Protein AF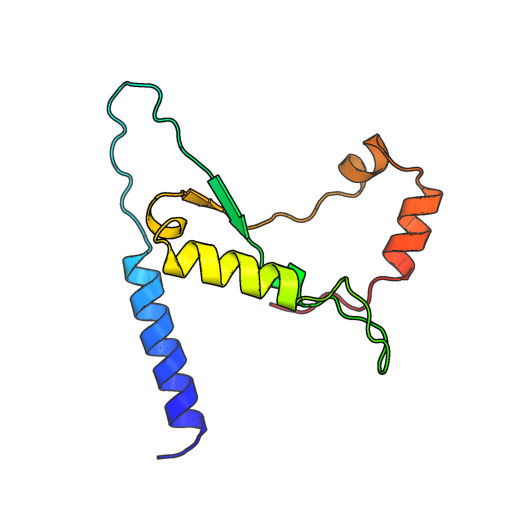-A0A7S0N567-F1 (afdb_monomer_lite)

pLDDT: mean 78.11, std 18.38, range [41.16, 98.19]

InterPro domains:
  IPR023696 Ureohydrolase domain superfamily [SSF52768] (36-108)
  IPR037138 Histone deacetylase domain superfamily [G3DSA:3.40.800.20] (30-112)

Radius of gyration: 19.34 Å; chains: 1; bounding box: 56×33×49 Å

Structure (mmCIF, N/CA/C/O backbone):
data_AF-A0A7S0N567-F1
#
_entry.id   AF-A0A7S0N567-F1
#
loop_
_atom_site.group_PDB
_atom_site.id
_atom_site.type_symbol
_atom_site.label_atom_id
_atom_site.label_alt_id
_atom_site.label_comp_id
_atom_site.label_asym_id
_atom_site.label_entity_id
_atom_site.label_seq_id
_atom_site.pdbx_PDB_ins_code
_atom_site.Cartn_x
_atom_site.Cartn_y
_atom_site.Cartn_z
_atom_site.occupancy
_atom_site.B_iso_or_equiv
_atom_site.auth_seq_id
_atom_site.auth_comp_id
_atom_site.auth_asym_id
_atom_site.auth_atom_id
_atom_site.pdbx_PDB_model_num
ATOM 1 N N . GLU A 1 1 ? -37.770 10.309 -11.058 1.00 52.41 1 GLU A N 1
ATOM 2 C CA . GLU A 1 1 ? -36.391 10.609 -10.605 1.00 52.41 1 GLU A CA 1
ATOM 3 C C . GLU A 1 1 ? -35.387 10.114 -11.634 1.00 52.41 1 GLU A C 1
ATOM 5 O O . GLU A 1 1 ? -35.465 8.960 -12.040 1.00 52.41 1 GLU A O 1
ATOM 10 N N . THR A 1 2 ? -34.490 10.980 -12.104 1.00 65.69 2 THR A N 1
ATOM 11 C CA . THR A 1 2 ? -33.468 10.638 -13.107 1.00 65.69 2 THR A CA 1
ATOM 12 C C . THR A 1 2 ? -32.205 10.088 -12.436 1.00 65.69 2 THR A C 1
ATOM 14 O O . THR A 1 2 ? -31.941 10.370 -11.267 1.00 65.69 2 THR A O 1
ATOM 17 N N . ALA A 1 3 ? -31.398 9.307 -13.165 1.00 54.44 3 ALA A N 1
ATOM 18 C CA . ALA A 1 3 ? -30.144 8.741 -12.650 1.00 54.44 3 ALA A CA 1
ATOM 19 C C . ALA A 1 3 ? -29.194 9.813 -12.075 1.00 54.44 3 ALA A C 1
ATOM 21 O O . ALA A 1 3 ? -28.565 9.583 -11.045 1.00 54.44 3 ALA A O 1
ATOM 22 N N . ALA A 1 4 ? -29.187 11.012 -12.666 1.00 52.94 4 ALA A N 1
ATOM 23 C CA . ALA A 1 4 ? -28.437 12.167 -12.176 1.00 52.94 4 ALA A CA 1
ATOM 24 C C . ALA A 1 4 ? -28.881 12.633 -10.774 1.00 52.94 4 ALA A C 1
ATOM 26 O O . ALA A 1 4 ? -28.044 13.007 -9.956 1.00 52.94 4 ALA A O 1
ATOM 27 N N . GLY A 1 5 ? -30.179 12.546 -10.460 1.00 51.72 5 GLY A N 1
ATOM 28 C CA . GLY A 1 5 ? -30.708 12.893 -9.137 1.00 51.72 5 GLY A CA 1
ATOM 29 C C . GLY A 1 5 ? -30.221 11.950 -8.033 1.00 51.72 5 GLY A C 1
ATOM 30 O O . GLY A 1 5 ? -29.952 12.397 -6.921 1.00 51.72 5 GLY A O 1
ATOM 31 N N . ARG A 1 6 ? -30.024 10.662 -8.352 1.00 56.38 6 ARG A N 1
ATOM 32 C CA . ARG A 1 6 ? -29.483 9.671 -7.404 1.00 56.38 6 ARG A CA 1
ATOM 33 C C . ARG A 1 6 ? -27.993 9.860 -7.138 1.00 56.38 6 ARG A C 1
ATOM 35 O O . ARG A 1 6 ? -27.573 9.747 -5.992 1.00 56.38 6 ARG A O 1
ATOM 42 N N . VAL A 1 7 ? -27.213 10.184 -8.169 1.00 49.28 7 VAL A N 1
ATOM 43 C CA . VAL A 1 7 ? -25.774 10.455 -8.017 1.00 49.28 7 VAL A CA 1
ATOM 44 C C . VAL A 1 7 ? -25.553 11.708 -7.173 1.00 49.28 7 VAL A C 1
ATOM 46 O O . VAL A 1 7 ? -24.743 11.678 -6.253 1.00 49.28 7 VAL A O 1
ATOM 49 N N . ARG A 1 8 ? -26.327 12.777 -7.407 1.00 56.16 8 ARG A N 1
ATOM 50 C CA . ARG A 1 8 ? -26.225 14.004 -6.604 1.00 56.16 8 ARG A CA 1
ATOM 51 C C . ARG A 1 8 ? -26.529 13.752 -5.125 1.00 56.16 8 ARG A C 1
ATOM 53 O O . ARG A 1 8 ? -25.788 14.216 -4.269 1.00 56.16 8 ARG A O 1
ATOM 60 N N . ARG A 1 9 ? -27.553 12.944 -4.836 1.00 58.44 9 ARG A N 1
ATOM 61 C CA . ARG A 1 9 ? -27.928 12.572 -3.468 1.00 58.44 9 ARG A CA 1
ATOM 62 C C . ARG A 1 9 ? -26.842 11.762 -2.752 1.00 58.44 9 ARG A C 1
ATOM 64 O O . ARG A 1 9 ? -26.521 12.069 -1.614 1.00 58.44 9 ARG A O 1
ATOM 71 N N . LEU A 1 10 ? -26.235 10.784 -3.431 1.00 58.41 10 LEU A N 1
ATOM 72 C CA . LEU A 1 10 ? -25.115 10.003 -2.885 1.00 58.41 10 LEU A CA 1
ATOM 73 C C . LEU A 1 10 ? -23.891 10.880 -2.582 1.00 58.41 10 LEU A C 1
ATOM 75 O O . LEU A 1 10 ? -23.217 10.665 -1.578 1.00 58.41 10 LEU A O 1
ATOM 79 N N . MET A 1 11 ? -23.623 11.884 -3.421 1.00 55.34 11 MET A N 1
ATOM 80 C CA . MET A 1 11 ? -22.526 12.832 -3.201 1.00 55.34 11 MET A CA 1
ATOM 81 C C . MET A 1 11 ? -22.815 13.781 -2.027 1.00 55.34 11 MET A C 1
ATOM 83 O O . MET A 1 11 ? -21.929 14.024 -1.212 1.00 55.34 11 MET A O 1
ATOM 87 N N . GLU A 1 12 ? -24.051 14.273 -1.893 1.00 60.16 12 GLU A N 1
ATOM 88 C CA . GLU A 1 12 ? -24.485 15.123 -0.771 1.00 60.16 12 GLU A CA 1
ATOM 89 C C . GLU A 1 12 ? -24.492 14.355 0.566 1.00 60.16 12 GLU A C 1
ATOM 91 O O . GLU A 1 12 ? -24.012 14.862 1.583 1.00 60.16 12 GLU A O 1
ATOM 96 N N . GLU A 1 13 ? -24.959 13.103 0.564 1.00 58.56 13 GLU A N 1
ATOM 97 C CA . GLU A 1 13 ? -24.915 12.204 1.726 1.00 58.56 13 GLU A CA 1
ATOM 98 C C . GLU A 1 13 ? -23.462 11.843 2.100 1.00 58.56 13 GLU A C 1
ATOM 100 O O . GLU A 1 13 ? -23.111 11.835 3.283 1.00 58.56 13 GLU A O 1
ATOM 105 N N . GLY A 1 14 ? -22.584 11.645 1.109 1.00 54.03 14 GLY A N 1
ATOM 106 C CA . GLY A 1 14 ? -21.145 11.440 1.307 1.00 54.03 14 GLY A CA 1
ATOM 107 C C . GLY A 1 14 ? -20.429 12.663 1.890 1.00 54.03 14 GLY A C 1
ATOM 108 O O . GLY A 1 14 ? -19.614 12.525 2.804 1.00 54.03 14 GLY A O 1
ATOM 109 N N . ALA A 1 15 ? -20.783 13.869 1.441 1.00 55.91 15 ALA A N 1
ATOM 110 C CA . ALA A 1 15 ? -20.232 15.121 1.961 1.00 55.91 15 ALA A CA 1
ATOM 111 C C . ALA A 1 15 ? -20.648 15.380 3.420 1.00 55.91 15 ALA A C 1
ATOM 113 O O . ALA A 1 15 ? -19.837 15.836 4.226 1.00 55.91 15 ALA A O 1
ATOM 114 N N . ALA A 1 16 ? -21.883 15.033 3.798 1.00 55.00 16 ALA A N 1
ATOM 115 C CA . ALA A 1 16 ? -22.352 15.141 5.181 1.00 55.00 16 ALA A CA 1
ATOM 116 C C . ALA A 1 16 ? -21.645 14.149 6.127 1.00 55.00 16 ALA A C 1
ATOM 118 O O . ALA A 1 16 ? -21.381 14.473 7.290 1.00 55.00 16 ALA A O 1
ATOM 119 N N . ILE A 1 17 ? -21.300 12.955 5.633 1.00 55.72 17 ILE A N 1
ATOM 120 C CA . ILE A 1 17 ? -20.475 11.979 6.360 1.00 55.72 17 ILE A CA 1
ATOM 121 C C . ILE A 1 17 ? -19.042 12.507 6.509 1.00 55.72 17 ILE A C 1
ATOM 123 O O . ILE A 1 17 ? -18.515 12.496 7.621 1.00 55.72 17 ILE A O 1
ATOM 127 N N . ALA A 1 18 ? -18.452 13.054 5.442 1.00 51.03 18 ALA A N 1
ATOM 128 C CA . ALA A 1 18 ? -17.127 13.678 5.472 1.00 51.03 18 ALA A CA 1
ATOM 129 C C . ALA A 1 18 ? -17.055 14.866 6.451 1.00 51.03 18 ALA A C 1
ATOM 131 O O . ALA A 1 18 ? -16.098 14.987 7.210 1.00 51.03 18 ALA A O 1
ATOM 132 N N . ALA 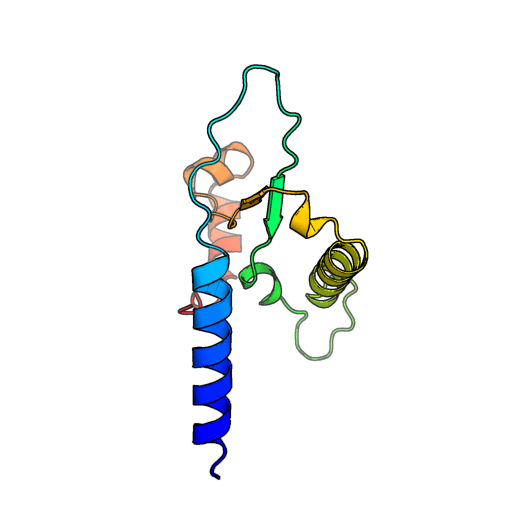A 1 19 ? -18.104 15.690 6.528 1.00 50.22 19 ALA A N 1
ATOM 133 C CA . ALA A 1 19 ? -18.167 16.818 7.460 1.00 50.22 19 ALA A CA 1
ATOM 134 C C . ALA A 1 19 ? -18.251 16.392 8.941 1.00 50.22 19 ALA A C 1
ATOM 136 O O . ALA A 1 19 ? -17.781 17.117 9.815 1.00 50.22 19 ALA A O 1
ATOM 137 N N . ARG A 1 20 ? -18.808 15.207 9.245 1.00 52.66 20 ARG A N 1
ATOM 138 C CA . ARG A 1 20 ? -18.784 14.608 10.599 1.00 52.66 20 ARG A CA 1
ATOM 139 C C . ARG A 1 20 ? -17.450 13.933 10.933 1.00 52.66 20 ARG A C 1
ATOM 141 O O . ARG A 1 20 ? -17.199 13.667 12.106 1.00 52.66 20 ARG A O 1
ATOM 148 N N . ILE A 1 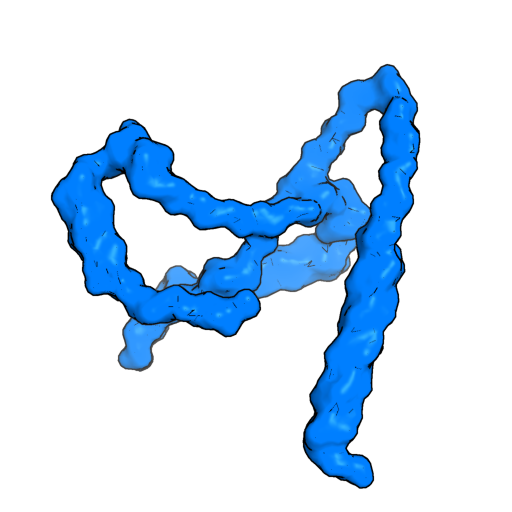21 ? -16.626 13.651 9.921 1.00 51.31 21 ILE A N 1
ATOM 149 C CA . ILE A 1 21 ? -15.267 13.101 10.045 1.00 51.31 21 ILE A CA 1
ATOM 150 C C . ILE A 1 21 ? -14.242 14.206 10.349 1.00 51.31 21 ILE A C 1
ATOM 152 O O . ILE A 1 21 ? -13.178 13.900 10.884 1.00 51.31 21 ILE A O 1
ATOM 156 N N . THR A 1 22 ? -14.569 15.486 10.119 1.00 41.16 22 THR A N 1
ATOM 157 C CA . THR A 1 22 ? -13.746 16.627 10.552 1.00 41.16 22 THR A CA 1
ATOM 158 C C . THR A 1 22 ? -13.723 16.717 12.083 1.00 41.16 22 THR A C 1
ATOM 160 O O . THR A 1 22 ? -14.480 17.455 12.714 1.00 41.16 22 THR A O 1
ATOM 163 N N . MET A 1 23 ? -12.864 15.901 12.692 1.00 44.81 23 MET A N 1
ATOM 164 C CA . MET A 1 23 ? -12.598 15.874 14.120 1.00 44.81 23 MET A CA 1
ATOM 165 C C . MET A 1 23 ? -12.049 17.224 14.575 1.00 44.81 23 MET A C 1
ATOM 167 O O . MET A 1 23 ? -11.033 17.712 14.084 1.00 44.81 23 MET A O 1
ATOM 171 N N . THR A 1 24 ? -12.695 17.787 15.588 1.00 46.25 24 THR A N 1
ATOM 172 C CA . THR A 1 24 ? -12.064 18.741 16.494 1.00 46.25 24 THR A CA 1
ATOM 173 C C . THR A 1 24 ? -10.818 18.101 17.120 1.00 46.25 24 THR A C 1
ATOM 175 O O . THR A 1 24 ? -10.825 16.897 17.407 1.00 46.25 24 THR A O 1
ATOM 178 N N . PRO A 1 25 ? -9.738 18.867 17.354 1.00 43.69 25 PRO A N 1
ATOM 179 C CA . PRO A 1 25 ? -8.539 18.319 17.962 1.00 43.69 25 PRO A CA 1
ATOM 180 C C . PRO A 1 25 ? -8.884 17.883 19.387 1.00 43.69 25 PRO A C 1
ATOM 182 O O . PRO A 1 25 ? -9.159 18.703 20.265 1.00 43.69 25 PRO A O 1
ATOM 185 N N . ARG A 1 26 ? -8.901 16.568 19.620 1.00 50.91 26 ARG A N 1
ATOM 186 C CA . ARG A 1 26 ? -8.916 16.014 20.971 1.00 50.91 26 ARG A CA 1
ATOM 187 C C . ARG A 1 26 ? -7.600 16.428 21.617 1.00 50.91 26 ARG A C 1
ATOM 189 O O . ARG A 1 26 ? -6.541 15.950 21.223 1.00 50.91 26 ARG A O 1
ATOM 196 N N . VAL A 1 27 ? -7.687 17.349 22.573 1.00 48.00 27 VAL A N 1
ATOM 197 C CA . VAL A 1 27 ? -6.576 17.745 23.439 1.00 48.00 27 VAL A CA 1
ATOM 198 C C . VAL A 1 27 ? -5.962 16.471 24.022 1.00 48.00 27 VAL A C 1
ATOM 200 O O . VAL A 1 27 ? -6.635 15.696 24.702 1.00 48.00 27 VAL A O 1
ATOM 203 N N . PHE A 1 28 ? -4.703 16.231 23.670 1.00 42.97 28 PHE A N 1
ATOM 204 C CA . PHE A 1 28 ? -3.934 15.057 24.052 1.00 42.97 28 PHE A CA 1
ATOM 205 C C . PHE A 1 28 ? -3.604 15.155 25.546 1.00 42.97 28 PHE A C 1
ATOM 207 O O . PHE A 1 28 ? -2.897 16.070 25.965 1.00 42.97 28 PHE A O 1
ATOM 214 N N . GLN A 1 29 ? -4.141 14.243 26.357 1.00 46.66 29 GLN A N 1
ATOM 215 C CA . GLN A 1 29 ? -3.650 14.038 27.718 1.00 46.66 29 GLN A CA 1
ATOM 216 C C . GLN A 1 29 ? -2.383 13.169 27.679 1.00 46.66 29 GLN A C 1
ATOM 218 O O . GLN A 1 29 ? -2.192 12.344 26.789 1.00 46.66 29 GLN A O 1
ATOM 223 N N . SER A 1 30 ? -1.498 13.451 28.625 1.00 51.97 30 SER A N 1
ATOM 224 C CA . SER A 1 30 ? -0.045 13.274 28.619 1.00 51.97 30 SER A CA 1
ATOM 225 C C . SER A 1 30 ? 0.473 11.859 28.925 1.00 51.97 30 SER A C 1
ATOM 227 O O . SER A 1 30 ? 1.230 11.683 29.870 1.00 51.97 30 SER A O 1
ATOM 229 N N . GLU A 1 31 ? 0.132 10.867 28.110 1.00 57.75 31 GLU A N 1
ATOM 230 C CA . GLU A 1 31 ? 0.802 9.551 28.084 1.00 57.75 31 GLU A CA 1
ATOM 231 C C . GLU A 1 31 ? 1.133 9.203 26.622 1.00 57.75 31 GLU A C 1
ATOM 233 O O . GLU A 1 31 ? 0.431 9.709 25.736 1.00 57.75 31 GLU A O 1
ATOM 238 N N . PRO A 1 32 ? 2.171 8.395 26.300 1.00 57.03 32 PRO A N 1
ATOM 239 C CA . PRO A 1 32 ? 2.438 8.011 24.919 1.00 57.03 32 PRO A CA 1
ATOM 240 C C . PRO A 1 32 ? 1.260 7.174 24.418 1.00 57.03 32 PRO A C 1
ATOM 242 O O . PRO A 1 32 ? 1.177 5.964 24.615 1.00 57.03 32 PRO A O 1
ATOM 245 N N . CYS A 1 33 ? 0.303 7.850 23.793 1.00 58.69 33 CYS A N 1
ATOM 246 C CA . CYS A 1 33 ? -0.802 7.227 23.104 1.00 58.69 33 CYS A CA 1
ATOM 247 C C . CYS A 1 33 ? -0.183 6.410 21.975 1.00 58.69 33 CYS A C 1
ATOM 249 O O . CYS A 1 33 ? 0.361 6.972 21.022 1.00 58.69 33 CYS A O 1
ATOM 251 N N . LEU A 1 34 ? -0.211 5.086 22.115 1.00 71.88 34 LEU A N 1
ATOM 252 C CA . LEU A 1 34 ? 0.180 4.150 21.068 1.00 71.88 34 LEU A CA 1
ATOM 253 C C . LEU A 1 34 ? -0.832 4.270 19.924 1.00 71.88 34 LEU A C 1
ATOM 255 O O . LEU A 1 34 ? -1.791 3.506 19.812 1.00 71.88 34 LEU A O 1
ATOM 259 N N . LEU A 1 35 ? -0.647 5.305 19.112 1.00 86.56 35 LEU A N 1
ATOM 260 C CA . LEU A 1 35 ? -1.487 5.637 17.983 1.00 86.56 35 LEU A CA 1
ATOM 261 C C . LEU A 1 35 ? -1.117 4.715 16.828 1.00 86.56 35 LEU A C 1
ATOM 263 O O . LEU A 1 35 ? 0.005 4.749 16.327 1.00 86.56 35 LEU A O 1
ATOM 267 N N . THR A 1 36 ? -2.065 3.891 16.397 1.00 93.00 36 THR A N 1
ATOM 268 C CA . THR A 1 36 ? -1.886 3.103 15.177 1.00 93.00 36 THR A CA 1
ATOM 269 C C . THR A 1 36 ? -2.363 3.924 13.993 1.00 93.00 36 THR A C 1
ATOM 271 O O . THR A 1 36 ? -3.500 4.399 13.976 1.00 93.00 36 THR A O 1
ATOM 274 N N . VAL A 1 37 ? -1.489 4.093 13.008 1.00 93.12 37 VAL A N 1
ATOM 275 C CA . VAL A 1 37 ? -1.810 4.769 11.754 1.00 93.12 37 VAL A CA 1
ATOM 276 C C . VAL A 1 37 ? -2.234 3.731 10.723 1.00 93.12 37 VAL A C 1
ATOM 278 O O . VAL A 1 37 ? -1.578 2.701 10.565 1.00 93.12 37 VAL A O 1
ATOM 281 N N . LEU A 1 38 ? -3.322 4.015 10.013 1.00 93.25 38 LEU A N 1
ATOM 282 C CA . LEU A 1 38 ? -3.765 3.246 8.859 1.00 93.25 38 LEU A CA 1
ATOM 283 C C . LEU A 1 38 ? -3.600 4.108 7.607 1.00 93.25 38 LEU A C 1
ATOM 285 O O . LEU A 1 38 ? -4.354 5.053 7.394 1.00 93.25 38 LEU A O 1
ATOM 289 N N . ALA A 1 39 ? -2.611 3.779 6.781 1.00 92.25 39 ALA A N 1
ATOM 290 C CA . ALA A 1 39 ? -2.419 4.422 5.488 1.00 92.25 39 ALA A CA 1
ATOM 291 C C . ALA A 1 39 ? -3.137 3.615 4.401 1.00 92.25 39 ALA A C 1
ATOM 293 O O . ALA A 1 39 ? -2.817 2.447 4.174 1.00 92.25 39 ALA A O 1
ATOM 294 N N . PHE A 1 40 ? -4.106 4.236 3.735 1.00 90.12 40 PHE A N 1
ATOM 295 C CA . PHE A 1 40 ? -4.798 3.657 2.589 1.00 90.12 40 PHE A CA 1
ATOM 296 C C . PHE A 1 40 ? -4.994 4.731 1.523 1.00 90.12 40 PHE A C 1
ATOM 298 O O . PHE A 1 40 ? -5.417 5.845 1.822 1.00 90.12 40 PHE A O 1
ATOM 305 N N . ASP A 1 41 ? -4.704 4.386 0.272 1.00 89.44 41 ASP A N 1
ATOM 306 C CA . ASP A 1 41 ? -4.872 5.283 -0.863 1.00 89.44 41 ASP A CA 1
ATOM 307 C C . ASP A 1 41 ? -5.649 4.581 -1.978 1.00 89.44 41 ASP A C 1
ATOM 309 O O . ASP A 1 41 ? -5.238 3.537 -2.489 1.00 89.44 41 ASP A O 1
ATOM 313 N N . ALA A 1 42 ? -6.779 5.169 -2.376 1.00 88.31 42 ALA A N 1
ATOM 314 C CA . ALA A 1 42 ? -7.636 4.620 -3.420 1.00 88.31 42 ALA A CA 1
ATOM 315 C C . ALA A 1 42 ? -6.943 4.563 -4.795 1.00 88.31 42 ALA A C 1
ATOM 317 O O . ALA A 1 42 ? -7.304 3.719 -5.617 1.00 88.31 42 ALA A O 1
ATOM 318 N N . ARG A 1 43 ? -5.909 5.385 -5.040 1.00 88.62 43 ARG A N 1
ATOM 319 C CA . ARG A 1 43 ? -5.075 5.327 -6.257 1.00 88.62 43 ARG A CA 1
ATOM 320 C C . ARG A 1 43 ? -4.372 3.993 -6.409 1.00 88.62 43 ARG A C 1
ATOM 322 O O . ARG A 1 43 ? -4.181 3.527 -7.529 1.00 88.62 43 ARG A O 1
ATOM 329 N N . MET A 1 44 ? -4.057 3.331 -5.296 1.00 88.25 44 MET A N 1
ATOM 330 C CA . MET A 1 44 ? -3.486 1.990 -5.325 1.00 88.25 44 MET A CA 1
ATOM 331 C C . MET A 1 44 ? -4.464 0.956 -5.881 1.00 88.25 44 MET A C 1
ATOM 333 O O . MET A 1 44 ? -4.039 -0.154 -6.144 1.00 88.25 44 MET A O 1
ATOM 337 N N . LEU A 1 45 ? -5.747 1.268 -6.085 1.00 90.25 45 LEU A N 1
ATOM 338 C CA . LEU A 1 45 ? -6.704 0.363 -6.729 1.00 90.25 45 LEU A CA 1
ATOM 339 C C . LEU A 1 45 ? -6.728 0.491 -8.257 1.00 90.25 45 LEU A C 1
ATOM 341 O O . LEU A 1 45 ? -7.436 -0.266 -8.914 1.00 90.25 45 LEU A O 1
ATOM 345 N N . LEU A 1 46 ? -5.981 1.447 -8.817 1.00 87.50 46 LEU A N 1
ATOM 346 C CA . LEU A 1 46 ? -5.942 1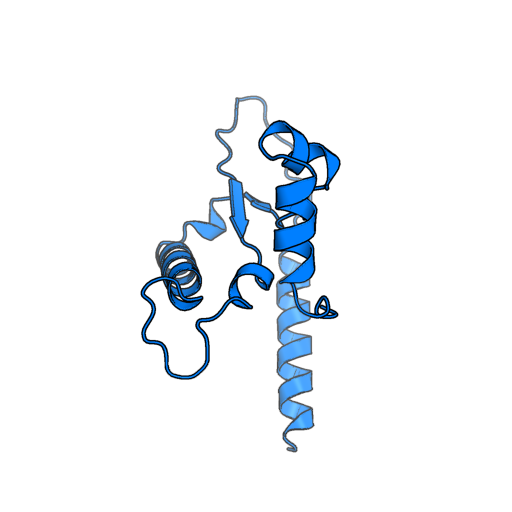.715 -10.255 1.00 87.50 46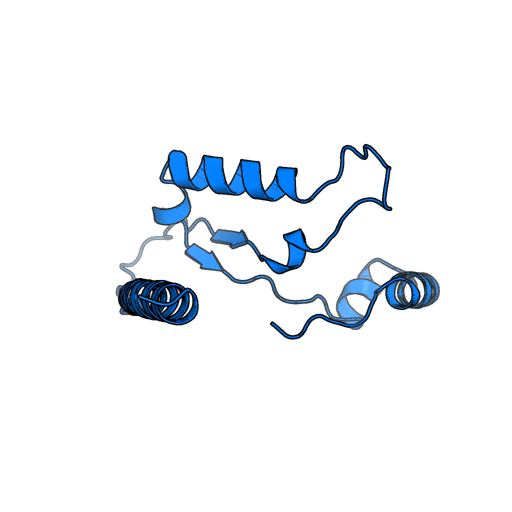 LEU A CA 1
ATOM 347 C C . LEU A 1 46 ? -4.930 0.834 -11.002 1.00 87.50 46 LEU A C 1
ATOM 349 O O . LEU A 1 46 ? -4.901 0.863 -12.231 1.00 87.50 46 LEU A O 1
ATOM 353 N N . HIS A 1 47 ? -4.116 0.044 -10.288 1.00 87.31 47 HIS A N 1
ATOM 354 C CA . HIS A 1 47 ? -3.306 -0.993 -10.927 1.00 87.31 47 HIS A CA 1
ATOM 355 C C . HIS A 1 47 ? -4.209 -2.119 -11.429 1.00 87.31 47 HIS A C 1
ATOM 357 O O . HIS A 1 47 ? -5.303 -2.348 -10.923 1.00 87.31 47 HIS A O 1
ATOM 363 N N . GLY A 1 48 ? -3.757 -2.870 -12.415 1.00 79.25 48 GLY A N 1
ATOM 364 C CA . GLY A 1 48 ? -4.490 -4.038 -12.860 1.00 79.25 48 GLY A CA 1
ATOM 365 C C . GLY A 1 48 ? -3.647 -4.873 -13.801 1.00 79.25 48 GLY A C 1
ATOM 366 O O . GLY A 1 48 ? -2.758 -4.328 -14.460 1.00 79.25 48 GLY A O 1
ATOM 367 N N . PRO A 1 49 ? -3.907 -6.187 -13.864 1.00 75.06 49 PRO A N 1
ATOM 368 C CA . PRO A 1 49 ? -3.281 -7.030 -14.863 1.00 75.06 49 PRO A CA 1
ATOM 369 C C . PRO A 1 49 ? -3.629 -6.538 -16.270 1.00 75.06 49 PRO A C 1
ATOM 371 O O . PRO A 1 49 ? -4.675 -5.917 -16.495 1.00 75.06 49 PRO A O 1
ATOM 374 N N . ALA A 1 50 ? -2.768 -6.861 -17.234 1.00 75.19 50 ALA A N 1
ATOM 375 C CA . ALA A 1 50 ? -3.120 -6.713 -18.637 1.00 75.19 50 ALA A CA 1
ATOM 376 C C . ALA A 1 50 ? -4.424 -7.481 -18.929 1.00 75.19 50 ALA A C 1
ATOM 378 O O . ALA A 1 50 ? -4.722 -8.499 -18.299 1.00 75.19 50 ALA A O 1
ATOM 379 N N . ALA A 1 51 ? -5.226 -6.982 -19.872 1.00 73.94 51 ALA A N 1
ATOM 380 C CA . ALA A 1 51 ? -6.519 -7.581 -20.184 1.00 73.94 51 ALA A CA 1
ATOM 381 C C . ALA A 1 51 ? -6.378 -9.084 -20.497 1.00 73.94 51 ALA A C 1
ATOM 383 O O . ALA A 1 51 ? -5.648 -9.468 -21.408 1.00 73.94 51 ALA A O 1
ATOM 384 N N . GLY A 1 52 ? -7.096 -9.922 -19.742 1.00 74.44 52 GLY A N 1
ATOM 385 C CA . GLY A 1 52 ? -7.087 -11.380 -19.899 1.00 74.44 52 GLY A CA 1
ATOM 386 C C . GLY A 1 52 ? -6.092 -12.135 -19.011 1.00 74.44 52 GLY A C 1
ATOM 387 O O . GLY A 1 52 ? -6.086 -13.363 -19.048 1.00 74.44 52 GLY A O 1
ATOM 388 N N . ASP A 1 53 ? -5.297 -11.444 -18.193 1.00 78.44 53 ASP A N 1
ATOM 389 C CA . ASP A 1 53 ? -4.359 -12.082 -17.270 1.00 78.44 53 ASP A CA 1
ATOM 390 C C . ASP A 1 53 ? -4.991 -12.304 -15.879 1.00 78.44 53 ASP A C 1
ATOM 392 O O . ASP A 1 53 ? -5.551 -11.397 -15.254 1.00 78.44 53 ASP A O 1
ATOM 396 N N . SER A 1 54 ? -4.916 -13.545 -15.390 1.00 81.75 54 SER A N 1
ATOM 397 C CA . SER A 1 54 ? -5.381 -13.951 -14.060 1.00 81.75 54 SER A CA 1
ATOM 398 C C . SER A 1 54 ? -4.246 -13.820 -13.042 1.00 81.75 54 SER A C 1
ATOM 400 O O . SER A 1 54 ? -3.856 -14.790 -12.383 1.00 81.75 54 SER A O 1
ATOM 402 N N . HIS A 1 55 ? -3.716 -12.609 -12.908 1.00 87.12 55 HIS A N 1
ATOM 403 C CA . HIS A 1 55 ? -2.591 -12.351 -12.025 1.00 87.12 55 HIS A CA 1
ATOM 404 C C . HIS A 1 55 ? -3.028 -12.316 -10.541 1.00 87.12 55 HIS A C 1
ATOM 406 O O . HIS A 1 55 ? -4.073 -11.740 -10.209 1.00 87.12 55 HIS A O 1
ATOM 412 N N . PRO A 1 56 ? -2.257 -12.921 -9.610 1.00 89.25 56 PRO A N 1
ATOM 413 C CA . PRO A 1 56 ? -2.579 -12.890 -8.181 1.00 89.25 56 PRO A CA 1
ATOM 414 C C . PRO A 1 56 ? -2.482 -11.478 -7.580 1.00 89.25 56 PRO A C 1
ATOM 416 O O . PRO A 1 56 ? -3.190 -11.174 -6.620 1.00 89.25 56 PRO A O 1
ATOM 419 N N . GLU A 1 57 ? -1.633 -10.616 -8.140 1.00 90.31 57 GLU A N 1
ATOM 420 C CA . GLU A 1 57 ? -1.531 -9.190 -7.804 1.00 90.31 57 GLU A CA 1
ATOM 421 C C . GLU A 1 57 ? -2.632 -8.423 -8.559 1.00 90.31 57 GLU A C 1
ATOM 423 O O . GLU A 1 57 ? -2.629 -8.385 -9.789 1.00 90.31 57 GLU A O 1
ATOM 428 N N . ARG A 1 58 ? -3.633 -7.936 -7.812 1.00 89.44 58 ARG A N 1
ATOM 429 C CA . ARG A 1 58 ? -4.838 -7.260 -8.317 1.00 89.44 58 ARG A CA 1
ATOM 430 C C . ARG A 1 58 ? -5.447 -6.363 -7.230 1.00 89.44 58 ARG A C 1
ATOM 432 O O . ARG A 1 58 ? -5.384 -6.740 -6.049 1.00 89.44 58 ARG A O 1
ATOM 439 N N . PRO A 1 59 ? -6.185 -5.293 -7.592 1.00 91.69 59 PRO A N 1
ATOM 440 C CA . PRO A 1 59 ? -6.763 -4.333 -6.638 1.00 91.69 59 PRO A CA 1
ATOM 441 C C . PRO A 1 59 ? -7.614 -4.962 -5.544 1.00 91.69 59 PRO A C 1
ATOM 443 O O . PRO A 1 59 ? -7.639 -4.498 -4.404 1.00 91.69 59 PRO A O 1
ATOM 446 N N . HIS A 1 60 ? -8.277 -6.071 -5.880 1.00 91.31 60 HIS A N 1
ATOM 447 C CA . HIS A 1 60 ? -9.126 -6.811 -4.960 1.00 91.31 60 HIS A CA 1
ATOM 448 C C . HIS A 1 60 ? -8.403 -7.216 -3.666 1.00 91.31 60 HIS A C 1
ATOM 450 O O . HIS A 1 60 ? -9.050 -7.293 -2.626 1.00 91.31 60 HIS A O 1
ATOM 456 N N . ARG A 1 61 ? -7.076 -7.422 -3.694 1.00 93.94 61 ARG A N 1
ATOM 457 C CA . ARG A 1 61 ? -6.291 -7.708 -2.482 1.00 93.94 61 ARG A CA 1
ATOM 458 C C . ARG A 1 61 ? -6.405 -6.582 -1.457 1.00 93.94 61 ARG A C 1
ATOM 460 O O . ARG A 1 61 ? -6.727 -6.843 -0.302 1.00 93.94 61 ARG A O 1
ATOM 467 N N . LEU A 1 62 ? -6.181 -5.340 -1.887 1.00 94.00 62 LEU A N 1
ATOM 468 C CA . LEU A 1 62 ? -6.259 -4.165 -1.018 1.00 94.00 62 LEU A CA 1
ATOM 469 C C . LEU A 1 62 ? -7.700 -3.895 -0.583 1.00 94.00 62 LEU A C 1
ATOM 471 O O . LEU A 1 62 ? -7.940 -3.647 0.598 1.00 94.00 62 LEU A O 1
ATOM 475 N N . CYS A 1 63 ? -8.667 -4.023 -1.501 1.00 92.94 63 CYS A N 1
ATOM 476 C CA . CYS A 1 63 ? -10.085 -3.881 -1.166 1.00 92.94 63 CYS A CA 1
ATOM 477 C C . CYS A 1 63 ? -10.522 -4.877 -0.086 1.00 92.94 63 CYS A C 1
ATOM 479 O O . CYS A 1 63 ? -11.164 -4.477 0.882 1.00 92.94 63 CYS A O 1
ATOM 481 N N . ALA A 1 64 ? -10.166 -6.156 -0.233 1.00 95.75 64 ALA A N 1
ATOM 482 C CA . ALA A 1 64 ? -10.548 -7.202 0.710 1.00 95.75 64 ALA A CA 1
ATOM 483 C C . ALA A 1 64 ? -9.947 -6.962 2.104 1.00 95.75 64 ALA A C 1
ATOM 485 O O . ALA A 1 64 ? -10.652 -7.089 3.105 1.00 95.75 64 ALA A O 1
ATOM 486 N N . ILE A 1 65 ? -8.672 -6.555 2.177 1.00 96.12 65 ILE A N 1
ATOM 487 C CA . ILE A 1 65 ? -8.014 -6.202 3.444 1.00 96.12 65 ILE A CA 1
ATOM 488 C C . ILE A 1 65 ? -8.730 -5.019 4.101 1.00 96.12 65 ILE A C 1
ATOM 490 O O . ILE A 1 65 ? -9.122 -5.114 5.262 1.00 96.12 65 ILE A O 1
ATOM 494 N N . TYR A 1 66 ? -8.956 -3.927 3.365 1.00 95.31 66 TYR A N 1
ATOM 495 C CA . TYR A 1 66 ? -9.596 -2.734 3.922 1.00 95.31 66 TYR A CA 1
ATOM 496 C C . TYR A 1 66 ? -11.035 -3.019 4.386 1.00 95.31 66 TYR A C 1
ATOM 498 O O . TYR A 1 66 ? -11.412 -2.645 5.495 1.00 95.31 66 TYR A O 1
ATOM 506 N N . GLN A 1 67 ? -11.820 -3.772 3.607 1.00 95.88 67 GLN A N 1
ATOM 507 C CA . GLN A 1 67 ? -13.162 -4.220 4.005 1.00 95.88 67 GLN A CA 1
ATOM 508 C C . GLN A 1 67 ? -13.139 -5.048 5.292 1.00 95.88 67 GLN A C 1
ATOM 510 O O . GLN A 1 67 ? -13.994 -4.861 6.159 1.00 95.88 67 GLN A O 1
ATOM 515 N N . HIS A 1 68 ? -12.152 -5.932 5.446 1.00 97.69 68 HIS A N 1
ATOM 516 C CA . HIS A 1 68 ? -12.000 -6.723 6.661 1.00 97.69 68 HIS A CA 1
ATOM 517 C C . HIS A 1 68 ? -11.653 -5.849 7.876 1.00 97.69 68 HIS A C 1
ATOM 519 O O . HIS A 1 68 ? -12.240 -6.023 8.944 1.00 97.69 68 HIS A O 1
ATOM 525 N N . LEU A 1 69 ? -10.772 -4.856 7.709 1.00 96.44 69 LEU A N 1
ATOM 526 C CA . LEU A 1 69 ? -10.445 -3.884 8.760 1.00 96.44 69 LEU A CA 1
ATOM 527 C C . LEU A 1 69 ? -11.669 -3.057 9.182 1.00 96.44 69 LEU A C 1
ATOM 529 O O . LEU A 1 69 ? -11.867 -2.819 10.376 1.00 96.44 69 LEU A O 1
ATOM 533 N N . VAL A 1 70 ? -12.507 -2.652 8.223 1.00 95.75 70 VAL A N 1
ATOM 534 C CA . VAL A 1 70 ? -13.773 -1.952 8.490 1.00 95.75 70 VAL A CA 1
ATOM 535 C C . VAL A 1 70 ? -14.741 -2.857 9.252 1.00 95.75 70 VAL A C 1
ATOM 537 O O . VAL A 1 70 ? -15.280 -2.440 10.277 1.00 95.75 70 VAL A O 1
ATOM 540 N N . ALA A 1 71 ? -14.933 -4.098 8.795 1.00 97.06 71 ALA A N 1
ATOM 541 C CA . ALA A 1 71 ? -15.826 -5.068 9.432 1.00 97.06 71 ALA A CA 1
ATOM 542 C C . ALA A 1 71 ? -15.394 -5.404 10.870 1.00 97.06 71 ALA A C 1
ATOM 544 O O . ALA A 1 71 ? -16.239 -5.558 11.749 1.00 97.06 71 ALA A O 1
ATOM 545 N N . ALA A 1 72 ? -14.086 -5.446 11.129 1.00 96.75 72 ALA A N 1
ATOM 546 C CA . ALA A 1 72 ? -13.513 -5.630 12.461 1.00 96.75 72 ALA A CA 1
ATOM 547 C C . ALA A 1 72 ? -13.536 -4.354 13.333 1.00 96.75 72 ALA A C 1
ATOM 549 O O . ALA A 1 72 ? -13.111 -4.386 14.489 1.00 96.75 72 ALA A O 1
ATOM 550 N N . GLY A 1 73 ? -13.989 -3.213 12.798 1.00 94.38 73 GLY A N 1
ATOM 551 C CA . GLY A 1 73 ? -14.025 -1.930 13.506 1.00 94.38 73 GLY A CA 1
ATOM 552 C C . GLY A 1 73 ? -12.647 -1.313 13.773 1.00 94.38 73 GLY A C 1
ATOM 553 O O . GLY A 1 73 ? -12.534 -0.410 14.604 1.00 94.38 73 GLY A O 1
ATOM 554 N N . LEU A 1 74 ? -11.596 -1.781 13.092 1.00 93.19 74 LEU A N 1
ATOM 555 C CA . LEU A 1 74 ? -10.218 -1.331 13.306 1.00 93.19 74 LEU A CA 1
ATOM 556 C C . LEU A 1 74 ? -9.953 0.048 12.703 1.00 93.19 74 LEU A C 1
ATOM 558 O O . LEU A 1 74 ? -9.223 0.832 13.304 1.00 93.19 74 LEU A O 1
ATOM 562 N N . THR A 1 75 ? -10.600 0.388 11.586 1.00 92.25 75 THR A N 1
ATOM 563 C CA . THR A 1 75 ? -10.475 1.721 10.968 1.00 92.25 75 THR A CA 1
ATOM 564 C C . THR A 1 75 ? -10.904 2.837 11.922 1.00 92.25 75 THR A C 1
ATOM 566 O O . THR A 1 75 ? -10.250 3.866 12.005 1.00 92.25 75 THR A O 1
ATOM 569 N N . ARG A 1 76 ? -11.921 2.595 12.762 1.00 90.75 76 ARG A N 1
ATOM 570 C CA . ARG A 1 76 ? -12.403 3.548 13.784 1.00 90.75 76 ARG A CA 1
ATOM 571 C C . ARG A 1 76 ? -11.450 3.738 14.967 1.00 90.75 76 ARG A C 1
ATOM 573 O O . ARG A 1 76 ? -11.654 4.643 15.771 1.00 90.75 76 ARG A O 1
ATOM 580 N N . ARG A 1 77 ? -10.476 2.840 15.125 1.00 91.75 77 ARG A N 1
ATOM 581 C CA . ARG A 1 77 ? -9.491 2.843 16.217 1.00 91.75 77 ARG A CA 1
ATOM 582 C C . ARG A 1 77 ? -8.127 3.365 15.768 1.00 91.75 77 ARG A C 1
ATOM 584 O O . ARG A 1 77 ? -7.282 3.611 16.624 1.00 91.75 77 ARG A O 1
ATOM 591 N N . CYS A 1 78 ? -7.916 3.493 14.461 1.00 92.62 78 CYS A N 1
ATOM 592 C CA . CYS A 1 78 ? -6.679 3.979 13.869 1.00 92.62 78 CYS A CA 1
ATOM 593 C C . CYS A 1 78 ? -6.839 5.431 13.419 1.00 92.62 78 CYS A C 1
ATOM 595 O O . CYS A 1 78 ? -7.952 5.907 13.195 1.00 92.62 78 CYS A O 1
ATOM 597 N N . VAL A 1 79 ? -5.716 6.124 13.256 1.00 91.56 79 VAL A N 1
ATOM 598 C CA . VAL A 1 79 ? -5.687 7.402 12.543 1.00 91.56 79 VAL A CA 1
ATOM 599 C C . VAL A 1 79 ? -5.468 7.118 11.071 1.00 91.56 79 VAL A C 1
ATOM 601 O O . VAL A 1 79 ? -4.434 6.571 10.690 1.00 91.56 79 VAL A O 1
ATOM 604 N N . GLU A 1 80 ? -6.461 7.456 10.257 1.00 89.44 80 GLU A N 1
ATOM 605 C CA . GLU A 1 80 ? -6.351 7.330 8.810 1.00 89.44 80 GLU A CA 1
ATOM 606 C C . GLU A 1 80 ? -5.480 8.454 8.248 1.00 89.44 80 GLU A C 1
ATOM 608 O O . GLU A 1 80 ? -5.673 9.630 8.566 1.00 89.44 80 GLU A O 1
ATOM 613 N N . VAL A 1 81 ? -4.515 8.082 7.410 1.00 89.88 81 VAL A N 1
ATOM 614 C CA . VAL A 1 81 ? -3.665 9.026 6.679 1.00 89.88 81 VAL A CA 1
ATOM 615 C C . VAL A 1 81 ? -3.714 8.712 5.190 1.00 89.88 81 VAL A C 1
ATOM 617 O O . VAL A 1 81 ? -3.733 7.547 4.786 1.00 89.88 81 VAL A O 1
ATOM 620 N N . ALA A 1 82 ? -3.730 9.759 4.370 1.00 82.00 82 ALA A N 1
ATOM 621 C CA . ALA A 1 82 ? -3.623 9.612 2.926 1.00 82.00 82 ALA A CA 1
ATOM 622 C C . ALA A 1 82 ? -2.186 9.234 2.537 1.00 82.00 82 ALA A C 1
ATOM 624 O O . ALA A 1 82 ? -1.224 9.713 3.142 1.00 82.00 82 ALA A O 1
ATOM 625 N N . GLY A 1 83 ? -2.045 8.394 1.512 1.00 81.69 83 GLY A N 1
ATOM 626 C CA . GLY A 1 83 ? -0.746 8.116 0.908 1.00 81.69 83 GLY A CA 1
ATOM 627 C C . GLY A 1 83 ? -0.205 9.344 0.173 1.00 81.69 83 GLY A C 1
ATOM 628 O O . GLY A 1 83 ? -0.937 10.038 -0.534 1.00 81.69 83 GLY A O 1
ATOM 629 N N . THR A 1 84 ? 1.090 9.610 0.314 1.00 86.19 84 THR A N 1
ATOM 630 C CA . THR A 1 84 ? 1.809 10.601 -0.496 1.00 86.19 84 THR A CA 1
ATOM 631 C C . THR A 1 84 ? 2.591 9.897 -1.597 1.00 86.19 84 THR A C 1
ATOM 633 O O . THR A 1 84 ? 3.080 8.784 -1.405 1.00 86.19 84 THR A O 1
ATOM 636 N N . GLU A 1 85 ? 2.708 10.534 -2.762 1.00 87.88 85 GLU A N 1
ATOM 637 C CA . GLU A 1 85 ? 3.599 10.027 -3.808 1.00 87.88 85 GLU A CA 1
ATOM 638 C C . GLU A 1 85 ? 5.052 10.170 -3.357 1.00 87.88 85 GLU A C 1
ATOM 640 O O . GLU A 1 85 ? 5.427 11.176 -2.756 1.00 87.88 85 GLU A O 1
ATOM 645 N N . CYS A 1 86 ? 5.853 9.148 -3.648 1.00 91.06 86 CYS A N 1
ATOM 646 C CA . CYS A 1 86 ? 7.286 9.175 -3.406 1.00 91.06 86 CYS A CA 1
ATOM 647 C C . CYS A 1 86 ? 7.953 10.089 -4.443 1.00 91.06 86 CYS A C 1
ATOM 649 O O . CYS A 1 86 ? 7.654 9.996 -5.639 1.00 91.06 86 CYS A O 1
ATOM 651 N N . SER A 1 87 ? 8.848 10.965 -3.997 1.00 92.50 87 SER A N 1
ATOM 652 C CA . SER A 1 87 ? 9.640 11.814 -4.886 1.00 92.50 87 SER A CA 1
ATOM 653 C C . SER A 1 87 ? 10.704 11.005 -5.626 1.00 92.50 87 SER A C 1
ATOM 655 O O . SER A 1 87 ? 11.151 9.944 -5.179 1.00 92.50 87 SER A O 1
ATOM 657 N N . ARG A 1 88 ? 11.163 11.531 -6.765 1.00 94.81 88 ARG A N 1
ATOM 658 C CA . ARG A 1 88 ? 12.263 10.919 -7.517 1.00 94.81 88 ARG A CA 1
ATOM 659 C C . ARG A 1 88 ? 13.508 10.799 -6.642 1.00 94.81 88 ARG A C 1
ATOM 661 O O . ARG A 1 88 ? 14.175 9.771 -6.664 1.00 94.81 88 ARG A O 1
ATOM 668 N N . GLU A 1 89 ? 13.805 11.830 -5.863 1.00 96.88 89 GLU A N 1
ATOM 669 C CA . GLU A 1 89 ? 14.958 11.895 -4.968 1.00 96.88 89 GLU A CA 1
ATOM 670 C C . GLU A 1 89 ? 14.924 10.771 -3.926 1.00 96.88 89 GLU A C 1
ATOM 672 O O . GLU A 1 89 ? 15.943 10.117 -3.710 1.00 96.88 89 GLU A O 1
ATOM 677 N N . GLU A 1 90 ? 13.757 10.493 -3.339 1.00 97.06 90 GLU A N 1
ATOM 678 C CA . GLU A 1 90 ? 13.565 9.396 -2.383 1.00 97.06 90 GLU A CA 1
ATOM 679 C C . GLU A 1 90 ? 13.726 8.022 -3.042 1.00 97.06 90 GLU A C 1
ATOM 681 O O . GLU A 1 90 ? 14.397 7.149 -2.489 1.00 97.06 90 GLU A O 1
ATOM 686 N N . VAL A 1 91 ? 13.176 7.817 -4.245 1.00 96.50 91 VAL A N 1
ATOM 687 C CA . VAL A 1 91 ? 13.323 6.536 -4.961 1.00 96.50 91 VAL A CA 1
ATOM 688 C C . VAL A 1 91 ? 14.784 6.269 -5.338 1.00 96.50 91 VAL A C 1
ATOM 690 O O . VAL A 1 91 ? 15.250 5.127 -5.262 1.00 96.50 91 VAL A O 1
ATOM 693 N N . LEU A 1 92 ? 15.544 7.311 -5.687 1.00 97.19 92 LEU A N 1
ATOM 694 C CA . LEU A 1 92 ? 16.964 7.194 -6.033 1.00 97.19 92 LEU A CA 1
ATOM 695 C C . LEU A 1 92 ? 17.868 6.816 -4.848 1.00 97.19 92 LEU A C 1
ATOM 697 O O . LEU A 1 92 ? 19.013 6.422 -5.070 1.00 97.19 92 LEU A O 1
ATOM 701 N N . LEU A 1 93 ? 17.368 6.865 -3.607 1.00 98.00 93 LEU A N 1
ATOM 702 C CA . LEU A 1 93 ? 18.090 6.332 -2.445 1.00 98.00 93 LEU A CA 1
ATOM 703 C C . LEU A 1 93 ? 18.251 4.804 -2.509 1.00 98.00 9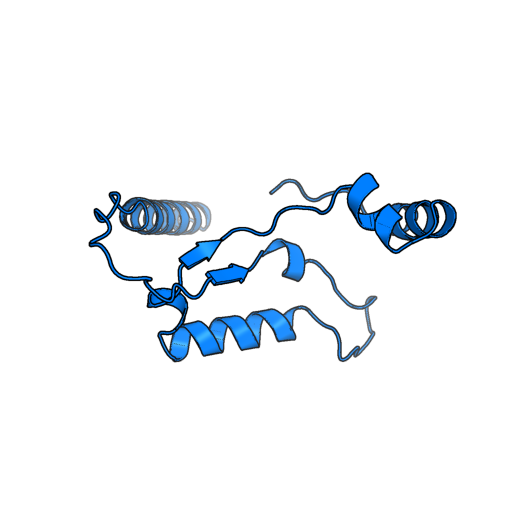3 LEU A C 1
ATOM 705 O O . LEU A 1 93 ? 19.190 4.267 -1.923 1.00 98.00 93 LEU A O 1
ATOM 709 N N . ALA A 1 94 ? 17.353 4.108 -3.214 1.00 97.69 94 ALA A N 1
ATOM 710 C CA . ALA A 1 94 ? 17.358 2.649 -3.345 1.00 97.69 94 ALA A CA 1
ATOM 711 C C . ALA A 1 94 ? 17.548 2.156 -4.791 1.00 97.69 94 ALA A C 1
ATOM 713 O O . ALA A 1 94 ? 17.955 1.012 -5.001 1.00 97.69 94 ALA A O 1
ATOM 714 N N . HIS A 1 95 ? 17.270 2.996 -5.793 1.00 97.12 95 HIS A N 1
ATOM 715 C CA . HIS A 1 95 ? 17.271 2.615 -7.207 1.00 97.12 95 HIS A CA 1
ATOM 716 C C . HIS A 1 95 ? 18.170 3.512 -8.062 1.00 97.12 95 HIS A C 1
ATOM 718 O O . HIS A 1 95 ? 18.410 4.676 -7.762 1.00 97.12 95 HIS A O 1
ATOM 724 N N . THR A 1 96 ? 18.651 2.982 -9.189 1.00 98.19 96 THR A N 1
ATOM 725 C CA . THR A 1 96 ? 19.437 3.774 -10.145 1.00 98.19 96 THR A CA 1
ATOM 726 C C . THR A 1 96 ? 18.546 4.710 -10.962 1.00 98.19 96 THR A C 1
ATOM 728 O O . THR A 1 96 ? 17.382 4.411 -11.236 1.00 98.19 96 THR A O 1
ATOM 731 N N . ALA A 1 97 ? 19.120 5.813 -11.451 1.00 97.69 97 ALA A N 1
ATOM 732 C CA . ALA A 1 97 ? 18.414 6.742 -12.335 1.00 97.69 97 ALA A CA 1
ATOM 733 C C . ALA A 1 97 ? 17.902 6.076 -13.623 1.00 97.69 97 ALA A C 1
ATOM 735 O O . ALA A 1 97 ? 16.821 6.412 -14.093 1.00 97.69 97 ALA A O 1
ATOM 736 N N . ALA A 1 98 ? 18.642 5.101 -14.161 1.00 97.44 98 ALA A N 1
ATOM 737 C CA . ALA A 1 98 ? 18.205 4.338 -15.327 1.00 97.44 98 ALA A CA 1
ATOM 738 C C . ALA A 1 98 ? 16.945 3.503 -15.035 1.00 97.44 98 ALA A C 1
ATOM 740 O O . ALA A 1 98 ? 16.046 3.444 -15.871 1.00 97.44 98 ALA A O 1
ATOM 741 N N . HIS A 1 99 ? 16.857 2.891 -13.847 1.00 96.06 99 HIS A N 1
ATOM 742 C CA . HIS A 1 99 ? 15.677 2.126 -13.444 1.00 96.06 99 HIS A CA 1
ATOM 743 C C . HIS A 1 99 ? 14.457 3.028 -13.228 1.00 96.06 99 HIS A C 1
ATOM 745 O O . HIS A 1 99 ? 13.374 2.692 -13.697 1.00 96.06 99 HIS A O 1
ATOM 751 N N . TRP A 1 100 ? 14.642 4.193 -12.597 1.00 95.19 100 TRP A N 1
ATOM 752 C CA . TRP A 1 100 ? 13.588 5.205 -12.479 1.00 95.19 100 TRP A CA 1
ATOM 753 C C . TRP A 1 100 ? 13.004 5.568 -13.849 1.00 95.19 100 TRP A C 1
ATOM 755 O O . TRP A 1 100 ? 11.802 5.437 -14.046 1.00 95.19 100 TRP A O 1
ATOM 765 N N . THR A 1 101 ? 13.853 5.951 -14.811 1.00 95.25 101 THR A N 1
ATOM 766 C CA . THR A 1 101 ? 13.404 6.355 -16.154 1.00 95.25 101 THR A CA 1
ATOM 767 C C . THR A 1 101 ? 12.631 5.242 -16.863 1.00 95.25 101 THR A C 1
ATOM 769 O O . THR A 1 101 ? 11.647 5.515 -17.547 1.00 95.25 101 THR A O 1
ATOM 772 N N . LEU A 1 102 ? 13.054 3.984 -16.691 1.00 95.06 102 LEU A N 1
ATOM 773 C CA . LEU A 1 102 ? 12.349 2.831 -17.248 1.00 95.06 102 LEU A CA 1
ATOM 774 C C . LEU A 1 102 ? 10.940 2.692 -16.655 1.00 95.06 102 LEU A C 1
ATOM 776 O O . LEU A 1 102 ? 9.977 2.557 -17.403 1.00 95.06 102 LEU A O 1
ATOM 780 N N . VAL A 1 103 ? 10.823 2.719 -15.325 1.00 93.06 103 VAL A N 1
ATOM 781 C CA . VAL A 1 103 ? 9.541 2.525 -14.628 1.00 93.06 103 VAL A CA 1
ATOM 782 C C . VAL A 1 103 ? 8.603 3.709 -14.857 1.00 93.06 103 VAL A C 1
ATOM 784 O O . VAL A 1 103 ? 7.429 3.498 -15.145 1.00 93.06 103 VAL A O 1
ATOM 787 N N . GLU A 1 104 ? 9.114 4.940 -14.805 1.00 91.25 104 GLU A N 1
ATOM 788 C CA . GLU A 1 104 ? 8.345 6.155 -15.097 1.00 91.25 104 GLU A CA 1
ATOM 789 C C . GLU A 1 104 ? 7.780 6.132 -16.525 1.00 91.25 104 GLU A C 1
ATOM 791 O O . GLU A 1 104 ? 6.630 6.509 -16.737 1.00 91.25 104 GLU A O 1
ATOM 796 N N . GLY A 1 105 ? 8.541 5.606 -17.492 1.00 90.12 105 GLY A N 1
ATOM 797 C CA . GLY A 1 105 ? 8.080 5.421 -18.870 1.00 90.12 105 GLY A CA 1
ATOM 798 C C . GLY A 1 105 ? 6.958 4.386 -19.038 1.00 90.12 105 GLY A C 1
ATOM 799 O O . GLY A 1 105 ? 6.231 4.442 -20.029 1.00 90.12 105 GLY A O 1
ATOM 800 N N . CYS A 1 106 ? 6.788 3.463 -18.087 1.00 85.94 106 CYS A N 1
ATOM 801 C CA . CYS A 1 106 ? 5.690 2.489 -18.082 1.00 85.94 106 CYS A CA 1
ATOM 802 C C . CYS A 1 106 ? 4.393 3.052 -17.481 1.00 85.94 106 CYS A C 1
ATOM 804 O O . CYS A 1 106 ? 3.329 2.447 -17.637 1.00 85.94 106 CYS A O 1
ATOM 806 N N . CYS A 1 107 ? 4.459 4.183 -16.777 1.00 79.62 107 CYS A N 1
ATOM 807 C CA . CYS A 1 107 ? 3.297 4.786 -16.142 1.00 79.62 107 CYS A CA 1
ATOM 808 C C . CYS A 1 107 ? 2.415 5.481 -17.191 1.00 79.62 107 CYS A C 1
ATOM 810 O O . CYS A 1 107 ? 2.866 6.343 -17.942 1.00 79.62 107 CYS A O 1
ATOM 812 N N . GLY A 1 108 ? 1.128 5.121 -17.226 1.00 72.75 108 GLY A N 1
ATOM 813 C CA . GLY A 1 108 ? 0.127 5.838 -18.018 1.00 72.75 108 GLY A CA 1
ATOM 814 C C . GLY A 1 108 ? -0.107 7.275 -17.520 1.00 72.75 108 GLY A C 1
ATOM 815 O O . GLY A 1 108 ? 0.441 7.681 -16.491 1.00 72.75 108 GLY A O 1
ATOM 816 N N . PRO A 1 109 ? -0.941 8.068 -18.220 1.00 69.94 109 PRO A N 1
ATOM 817 C CA . PRO A 1 109 ? -1.283 9.415 -17.777 1.00 69.94 109 PRO A CA 1
ATOM 818 C C . PRO A 1 109 ? -1.855 9.384 -16.357 1.00 69.94 109 PRO A C 1
ATOM 820 O O . PRO A 1 109 ? -2.714 8.561 -16.037 1.00 69.94 109 PRO A O 1
ATOM 823 N N . ARG A 1 110 ? -1.369 10.297 -15.509 1.00 65.88 110 ARG A N 1
ATOM 824 C CA . ARG A 1 110 ? -1.826 10.411 -14.123 1.00 65.88 110 ARG A CA 1
ATOM 825 C C . ARG A 1 110 ? -3.328 10.728 -14.108 1.00 65.88 110 ARG A C 1
ATOM 827 O O . ARG A 1 110 ? -3.733 11.713 -14.730 1.00 65.88 110 ARG A O 1
ATOM 834 N N . PRO A 1 111 ? -4.159 9.913 -13.440 1.00 61.25 111 PRO A N 1
ATOM 835 C CA . PRO A 1 111 ? -5.589 10.166 -13.362 1.00 61.25 111 PRO A CA 1
ATOM 836 C C . PRO A 1 111 ? -5.839 11.445 -12.559 1.00 61.25 111 PRO A C 1
ATOM 838 O O . PRO A 1 111 ? -5.253 11.636 -11.494 1.00 61.25 111 PRO A O 1
ATOM 841 N N . ALA A 1 112 ? -6.701 12.323 -13.076 1.00 54.97 112 ALA A N 1
ATOM 842 C CA . ALA A 1 112 ? -7.201 13.467 -12.325 1.00 54.97 112 ALA A CA 1
ATOM 843 C C . ALA A 1 112 ? -8.227 12.947 -11.309 1.00 54.97 112 ALA A C 1
ATOM 845 O O . ALA A 1 112 ? -9.327 12.551 -11.697 1.00 54.97 112 ALA A O 1
ATOM 846 N N . LEU A 1 113 ? -7.827 12.872 -10.042 1.00 53.75 113 LEU A N 1
ATOM 847 C CA . LEU A 1 113 ? -8.714 12.598 -8.912 1.00 53.75 113 LEU A CA 1
ATOM 848 C C . LEU A 1 113 ? -9.064 13.900 -8.201 1.00 53.75 113 LEU A C 1
ATOM 850 O O . LEU A 1 113 ? -8.146 14.737 -8.047 1.00 53.75 113 LEU A O 1
#

Secondary structure (DSSP, 8-state):
--HHHHHHHHHHHHHHHHHHH--------SS---PPEEE--GGGGS--PPTT---S--THHHHHHHHHHHHTT-GGGSEEEPPPPPPHHHHTTTS-HHHHHHHHHH--PPP--

Foldseek 3Di:
DDPVVVVVVVVVVVVVVVVVVPDDDDDDDDDPDPAAEDEDEPVCQVDADDPPDPDPDHSVVVVVVVVVCVVVVVPVRHHYDYDDDDDPVRVVVPDPPVVVVVVVVVDDPDDDD

Organism: NCBI:txid233186

Sequence (113 aa):
ETAAGRVRRLMEEGAAIAARITMTPRVFQSEPCLLTVLAFDARMLLHGPAAGDSHPERPHRLCAIYQHLVAAGLTRRCVEVAGTECSREEVLLAHTAAHWTLVEGCCGPRPAL